Protein AF-F4HLN9-F1 (afdb_monomer)

Secondary structure (DSSP, 8-state):
---BHHHHHHHHHHHHHHHHHHHHHHHTTS----SHHHHHHHHHHHHHHHHHHHPBSPPPPHHHIIIIIIHHHHHHHHHHHHHHHH-

Structure (mmCIF, N/CA/C/O backbone):
data_AF-F4HLN9-F1
#
_entry.id   AF-F4HLN9-F1
#
loop_
_atom_site.group_PDB
_atom_site.id
_atom_site.type_symbol
_atom_site.label_atom_id
_atom_site.label_alt_id
_atom_site.label_comp_id
_atom_site.label_asym_id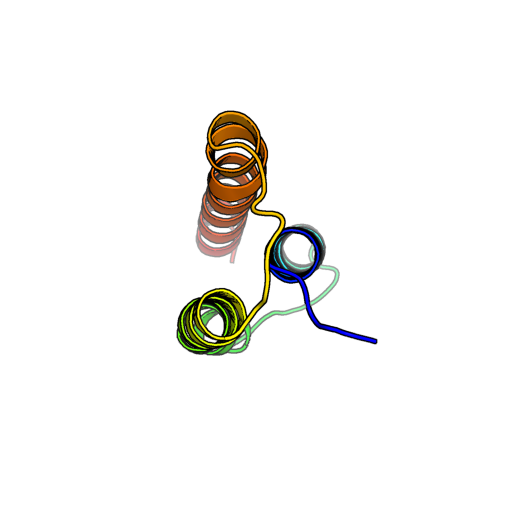
_atom_site.label_entity_id
_atom_site.label_seq_id
_atom_site.pdbx_PDB_ins_code
_atom_site.Cartn_x
_atom_site.Cartn_y
_atom_site.Cartn_z
_atom_site.occupancy
_atom_site.B_iso_or_equiv
_atom_site.auth_seq_id
_atom_site.auth_comp_id
_atom_site.auth_asym_id
_atom_site.auth_atom_id
_atom_site.pdbx_PDB_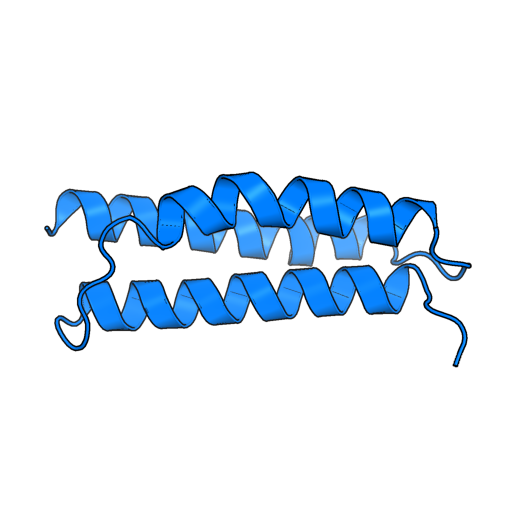model_num
ATOM 1 N N . MET A 1 1 ? -0.893 1.889 -23.528 1.00 62.56 1 MET A N 1
ATOM 2 C CA . MET A 1 1 ? 0.202 2.254 -22.596 1.00 62.56 1 MET A CA 1
ATOM 3 C C . MET A 1 1 ? 0.837 0.978 -22.064 1.00 62.56 1 MET A C 1
ATOM 5 O O . MET A 1 1 ? 0.100 0.085 -21.673 1.00 62.56 1 MET A O 1
ATOM 9 N N . ARG A 1 2 ? 2.170 0.858 -22.080 1.00 82.25 2 ARG A N 1
ATOM 10 C CA . ARG A 1 2 ? 2.876 -0.314 -21.531 1.00 82.25 2 ARG A CA 1
ATOM 11 C C . ARG A 1 2 ? 2.930 -0.176 -20.005 1.00 82.25 2 ARG A C 1
ATOM 13 O O . ARG A 1 2 ? 3.368 0.863 -19.516 1.00 82.25 2 ARG A O 1
ATOM 20 N N . ILE A 1 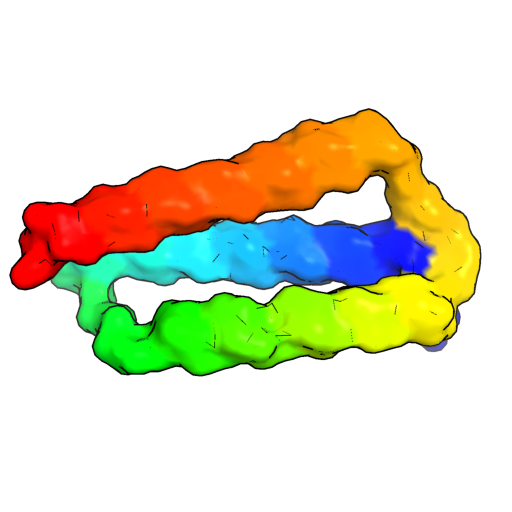3 ? 2.452 -1.172 -19.259 1.00 88.81 3 ILE A N 1
ATOM 21 C CA . ILE A 1 3 ? 2.528 -1.165 -17.791 1.00 88.81 3 ILE A CA 1
ATOM 22 C C . ILE A 1 3 ? 4.000 -1.323 -17.394 1.00 88.81 3 ILE A C 1
ATOM 24 O O . ILE A 1 3 ? 4.662 -2.272 -17.820 1.00 88.81 3 ILE A O 1
ATOM 28 N N . THR A 1 4 ? 4.517 -0.377 -16.609 1.00 94.31 4 THR A N 1
ATOM 29 C CA . THR A 1 4 ? 5.904 -0.394 -16.130 1.00 94.31 4 THR A CA 1
ATOM 30 C C . THR A 1 4 ? 5.972 -0.797 -14.663 1.00 94.31 4 THR A C 1
ATOM 32 O O . THR A 1 4 ? 5.047 -0.521 -13.895 1.00 94.31 4 THR A O 1
ATOM 35 N N . LYS A 1 5 ? 7.083 -1.415 -14.251 1.00 92.44 5 LYS A N 1
ATOM 36 C CA . LYS A 1 5 ? 7.306 -1.828 -12.854 1.00 92.44 5 LYS A CA 1
ATOM 37 C C . LYS A 1 5 ? 7.223 -0.641 -11.896 1.00 92.44 5 LYS A C 1
ATOM 39 O O . LYS A 1 5 ? 6.633 -0.743 -10.823 1.00 92.44 5 LYS A O 1
ATOM 44 N N . ARG A 1 6 ? 7.732 0.518 -12.324 1.00 92.31 6 ARG A N 1
ATOM 45 C CA . ARG A 1 6 ? 7.582 1.793 -11.612 1.00 92.31 6 ARG A CA 1
ATOM 46 C C . ARG A 1 6 ? 6.118 2.175 -11.381 1.00 92.31 6 ARG A C 1
ATOM 48 O O . ARG A 1 6 ? 5.781 2.593 -10.279 1.00 92.31 6 ARG A O 1
ATOM 55 N N . ASN A 1 7 ? 5.261 2.037 -12.392 1.00 92.94 7 ASN A N 1
ATOM 56 C CA . ASN A 1 7 ? 3.844 2.374 -12.263 1.00 92.94 7 ASN A CA 1
ATOM 57 C C . ASN A 1 7 ? 3.138 1.401 -11.317 1.00 92.94 7 ASN A C 1
ATOM 59 O O . ASN A 1 7 ? 2.448 1.853 -10.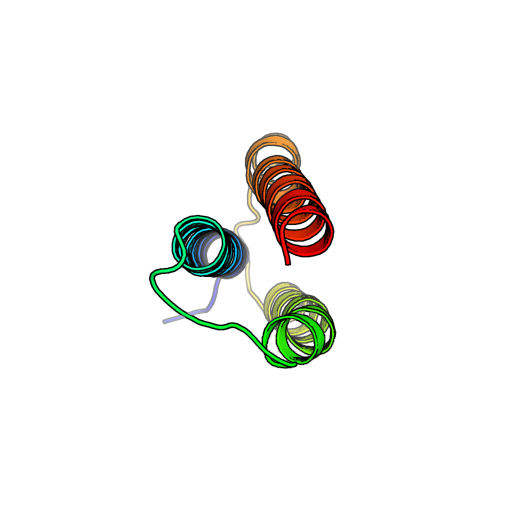412 1.00 92.94 7 ASN A O 1
ATOM 63 N N . VAL A 1 8 ? 3.379 0.092 -11.462 1.00 93.12 8 VAL A N 1
ATOM 64 C CA . VAL A 1 8 ? 2.816 -0.934 -10.563 1.00 93.12 8 VAL A CA 1
ATOM 65 C C . VAL A 1 8 ? 3.204 -0.663 -9.110 1.00 93.12 8 VAL A C 1
ATOM 67 O O . VAL A 1 8 ? 2.348 -0.705 -8.230 1.00 93.12 8 VAL A O 1
ATOM 70 N N . PHE A 1 9 ? 4.470 -0.319 -8.862 1.00 92.69 9 PHE A N 1
ATOM 71 C CA . PHE A 1 9 ? 4.951 0.040 -7.530 1.00 92.69 9 PHE A CA 1
ATOM 72 C C . PHE A 1 9 ? 4.223 1.255 -6.944 1.00 92.69 9 PHE A C 1
ATOM 74 O O . PHE A 1 9 ? 3.767 1.204 -5.805 1.00 92.69 9 PHE A O 1
ATOM 81 N N . TRP A 1 10 ? 4.079 2.343 -7.703 1.00 92.81 10 TRP A N 1
ATOM 82 C CA . TRP A 1 10 ? 3.375 3.525 -7.198 1.00 92.81 10 TRP A CA 1
ATOM 83 C C . TRP A 1 10 ? 1.887 3.271 -6.984 1.00 92.81 10 TRP A C 1
ATOM 85 O O . TRP A 1 10 ? 1.331 3.751 -6.001 1.00 92.81 10 TRP A O 1
ATOM 95 N N . THR A 1 11 ? 1.253 2.479 -7.846 1.00 92.75 11 THR A N 1
ATOM 96 C CA . THR A 1 11 ? -0.135 2.056 -7.646 1.00 92.75 11 THR A CA 1
ATOM 97 C C . THR A 1 11 ? -0.282 1.231 -6.367 1.00 92.75 11 THR A C 1
ATOM 99 O O . THR A 1 11 ? -1.199 1.488 -5.593 1.00 92.75 11 THR A O 1
ATOM 102 N N . PHE A 1 12 ? 0.643 0.306 -6.096 1.00 91.19 12 PHE A N 1
ATOM 103 C CA . PHE A 1 12 ? 0.674 -0.449 -4.841 1.00 91.19 12 PHE A CA 1
ATOM 104 C C . PHE A 1 12 ? 0.784 0.476 -3.622 1.00 91.19 12 PHE A C 1
ATOM 106 O O . PHE A 1 12 ? -0.014 0.371 -2.692 1.00 91.19 12 PHE A O 1
ATOM 113 N N . VAL A 1 13 ? 1.726 1.426 -3.650 1.00 91.69 13 VAL A N 1
ATOM 114 C CA . VAL A 1 13 ? 1.905 2.408 -2.569 1.00 91.69 13 VAL A CA 1
ATOM 115 C C . VAL A 1 13 ? 0.629 3.229 -2.356 1.00 91.69 13 VAL A C 1
ATOM 117 O O . VAL A 1 13 ? 0.170 3.350 -1.224 1.00 91.69 13 VAL A O 1
ATOM 120 N N . MET A 1 14 ? 0.018 3.747 -3.424 1.00 92.44 14 MET A N 1
ATOM 121 C CA . MET A 1 14 ? -1.224 4.526 -3.338 1.00 92.44 14 MET A CA 1
ATOM 122 C C . MET A 1 14 ? -2.372 3.732 -2.711 1.00 92.44 14 MET A C 1
ATOM 124 O O . MET A 1 14 ? -3.115 4.267 -1.893 1.00 92.44 14 MET A O 1
ATOM 128 N N . ILE A 1 15 ? -2.499 2.452 -3.060 1.00 90.00 15 ILE A N 1
ATOM 129 C CA . ILE A 1 15 ? -3.527 1.574 -2.500 1.00 90.00 15 ILE A CA 1
ATOM 130 C C . ILE A 1 15 ? -3.298 1.329 -1.007 1.00 90.00 15 ILE A C 1
ATOM 132 O O . ILE A 1 15 ? -4.253 1.407 -0.238 1.00 90.00 15 ILE A O 1
ATOM 136 N N . ILE A 1 16 ? -2.052 1.114 -0.570 1.00 89.94 16 ILE A N 1
ATOM 137 C CA . ILE A 1 16 ? -1.750 1.017 0.868 1.00 89.94 16 ILE A CA 1
ATOM 138 C C . ILE A 1 16 ? -2.163 2.297 1.595 1.00 89.94 16 ILE A C 1
ATOM 140 O O . ILE A 1 16 ? -2.798 2.228 2.643 1.00 89.94 16 ILE A O 1
ATOM 144 N N . TRP A 1 17 ? -1.846 3.468 1.041 1.00 92.06 17 TRP A N 1
ATOM 145 C CA . TRP A 1 17 ? -2.222 4.741 1.660 1.00 92.06 17 TRP A CA 1
ATOM 146 C C . TRP A 1 17 ? -3.731 4.964 1.707 1.00 92.06 17 TRP A C 1
ATOM 148 O O . TRP A 1 17 ? -4.234 5.502 2.693 1.00 92.06 17 TRP A O 1
ATOM 158 N N . MET A 1 18 ? -4.462 4.500 0.696 1.00 90.31 18 MET A N 1
ATOM 159 C CA . MET A 1 18 ? -5.920 4.489 0.730 1.00 90.31 18 MET A CA 1
ATOM 160 C C . MET A 1 18 ? -6.440 3.631 1.892 1.00 90.31 18 MET A C 1
ATOM 162 O O . MET A 1 18 ? -7.346 4.061 2.601 1.00 90.31 18 MET A O 1
ATOM 166 N N . PHE A 1 19 ? -5.838 2.468 2.159 1.00 87.19 19 PHE A N 1
ATOM 167 C CA . PHE A 1 19 ? -6.220 1.669 3.328 1.00 87.19 19 PHE A CA 1
ATOM 168 C C . PHE A 1 19 ? -5.806 2.290 4.648 1.00 87.19 19 PHE A C 1
ATOM 170 O O . PH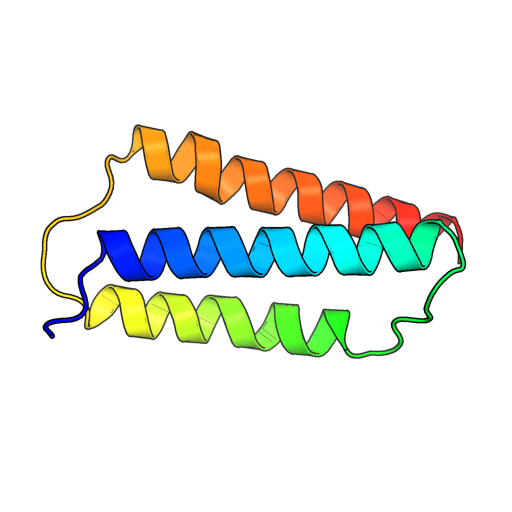E A 1 19 ? -6.606 2.270 5.576 1.00 87.19 19 PHE A O 1
ATOM 177 N N . ASN A 1 20 ? -4.616 2.887 4.735 1.00 90.44 20 ASN A N 1
ATOM 178 C CA . ASN A 1 20 ? -4.212 3.649 5.918 1.00 90.44 20 ASN A CA 1
ATOM 179 C C . ASN A 1 20 ? -5.261 4.705 6.260 1.00 90.44 20 ASN A C 1
ATOM 181 O O . ASN A 1 20 ? -5.638 4.842 7.418 1.00 90.44 20 ASN A O 1
ATOM 185 N N . PHE A 1 21 ? -5.762 5.417 5.250 1.00 91.19 21 PHE A N 1
ATOM 186 C CA . PHE A 1 21 ? -6.812 6.408 5.435 1.00 91.19 21 PHE A CA 1
ATOM 187 C C . PHE A 1 21 ? -8.124 5.785 5.924 1.00 91.19 21 PHE A C 1
ATOM 189 O O . PHE A 1 21 ? -8.705 6.293 6.876 1.00 91.19 21 PHE A O 1
ATOM 196 N N . LEU A 1 22 ? -8.569 4.667 5.344 1.00 89.06 22 LEU A N 1
ATOM 197 C CA . LEU A 1 22 ? -9.771 3.975 5.823 1.00 89.06 22 LEU A CA 1
ATOM 198 C C . LEU A 1 22 ? -9.612 3.502 7.275 1.00 89.06 22 LEU A C 1
ATOM 200 O O . LEU A 1 22 ? -10.469 3.788 8.103 1.00 89.06 22 LEU A O 1
ATOM 204 N N . VAL A 1 23 ? -8.497 2.853 7.613 1.00 87.81 23 VAL A N 1
ATOM 205 C CA . VAL A 1 23 ? -8.219 2.418 8.991 1.00 87.81 23 VAL A CA 1
ATOM 206 C C . VAL A 1 23 ? -8.182 3.616 9.941 1.00 87.81 23 VAL A C 1
ATOM 208 O O . VAL A 1 23 ? -8.721 3.537 11.037 1.00 87.81 23 VAL A O 1
ATOM 211 N N . LEU A 1 24 ? -7.624 4.753 9.516 1.00 91.12 24 LEU A N 1
ATOM 212 C CA . LEU A 1 24 ? -7.662 5.989 10.296 1.00 91.12 24 LEU A CA 1
ATOM 213 C C . LEU A 1 24 ? -9.105 6.457 10.550 1.00 91.12 24 LEU A C 1
ATOM 215 O O . LEU A 1 24 ? -9.438 6.790 11.682 1.00 91.12 24 LEU A O 1
ATOM 219 N N . LEU A 1 25 ? -9.968 6.466 9.529 1.00 91.31 25 LEU A N 1
ATOM 220 C CA . LEU A 1 25 ? -11.385 6.810 9.697 1.00 91.31 25 LEU A CA 1
ATOM 221 C C . LEU A 1 25 ? -12.098 5.842 10.653 1.00 91.31 25 LEU A C 1
ATOM 223 O O . LEU A 1 25 ? -12.937 6.283 11.436 1.00 91.31 25 LEU A O 1
ATOM 227 N N . SER A 1 26 ? -11.739 4.557 10.618 1.00 88.62 26 SER A N 1
ATOM 228 C CA . SER A 1 26 ? -12.252 3.543 11.545 1.00 88.62 26 SER A CA 1
ATOM 229 C C . SER A 1 26 ? -11.832 3.820 12.985 1.00 88.62 26 SER A C 1
ATOM 231 O O . SER A 1 26 ? -12.679 3.880 13.869 1.00 88.62 26 SER A O 1
ATOM 233 N N . ILE A 1 27 ? -10.548 4.112 13.215 1.00 89.19 27 ILE A N 1
ATOM 234 C CA . ILE A 1 27 ? -10.026 4.501 14.537 1.00 89.19 27 ILE A CA 1
ATOM 235 C C . ILE A 1 27 ? -10.734 5.755 15.071 1.00 89.19 27 ILE A C 1
ATOM 237 O O . ILE A 1 27 ? -10.965 5.877 16.271 1.00 89.19 27 ILE A O 1
ATOM 241 N N . LEU A 1 28 ? -11.083 6.697 14.192 1.00 92.06 28 LEU A N 1
ATOM 242 C CA . LEU A 1 28 ? -11.818 7.913 14.551 1.00 92.06 28 LEU A CA 1
ATOM 243 C C . LEU A 1 28 ? -13.324 7.678 14.779 1.00 92.06 28 LEU A C 1
ATOM 245 O O . LEU A 1 28 ? -14.038 8.634 15.080 1.00 92.06 28 LEU A O 1
ATOM 249 N N . GLY A 1 29 ? -13.816 6.445 14.622 1.00 88.31 29 GLY A N 1
ATOM 250 C CA . GLY A 1 29 ? -15.229 6.094 14.778 1.00 88.31 29 GLY A CA 1
ATOM 251 C C . GLY A 1 29 ? -16.130 6.620 13.657 1.00 88.31 29 GLY A C 1
ATOM 252 O O . GLY A 1 29 ? -17.335 6.753 13.850 1.00 88.31 29 GLY A O 1
ATOM 253 N N . LEU A 1 30 ? -15.561 6.966 12.496 1.00 90.56 30 LEU A N 1
ATOM 254 C CA . LEU A 1 30 ? -16.313 7.507 11.357 1.00 90.56 30 LEU A CA 1
ATOM 255 C C . LEU A 1 30 ? -16.864 6.413 10.435 1.00 90.56 30 LEU A C 1
ATOM 257 O O . LEU A 1 30 ? -17.839 6.659 9.727 1.00 90.56 30 LEU A O 1
ATOM 261 N N . ILE A 1 31 ? -16.233 5.235 10.414 1.00 87.25 31 ILE A N 1
ATOM 262 C CA . ILE A 1 31 ? -16.654 4.062 9.635 1.00 87.25 31 ILE A CA 1
ATOM 263 C C . ILE A 1 31 ? -16.353 2.774 10.409 1.00 87.25 31 ILE A C 1
ATOM 265 O O . ILE A 1 31 ? -15.462 2.759 11.248 1.00 87.25 31 ILE A O 1
ATOM 269 N N . GLU A 1 32 ? -17.031 1.680 10.074 1.00 81.81 32 GLU A N 1
ATOM 270 C CA . GLU A 1 32 ? -16.715 0.338 10.576 1.00 81.81 32 GLU A CA 1
ATOM 271 C C . GLU A 1 32 ? -16.092 -0.493 9.450 1.00 81.81 32 GLU A C 1
ATOM 273 O O . GLU A 1 32 ? -16.586 -0.495 8.318 1.00 81.81 32 GLU A O 1
ATOM 278 N N . ILE A 1 33 ? -14.988 -1.188 9.736 1.00 75.19 33 ILE A N 1
ATOM 279 C CA . ILE A 1 33 ? -14.293 -2.022 8.748 1.00 75.19 33 ILE A CA 1
ATOM 280 C C . ILE A 1 33 ? -14.269 -3.474 9.220 1.00 75.19 33 ILE A C 1
ATOM 282 O O . ILE A 1 33 ? -13.261 -3.976 9.714 1.00 75.19 33 ILE A O 1
ATOM 286 N N . GLU A 1 34 ? -15.384 -4.175 9.033 1.00 70.81 34 GLU A N 1
ATOM 287 C CA . GLU A 1 34 ? -15.479 -5.601 9.347 1.00 70.81 34 GLU A CA 1
ATOM 288 C C . GLU A 1 34 ? -15.086 -6.469 8.145 1.00 70.81 34 GLU A C 1
ATOM 290 O O . GLU A 1 34 ? -15.623 -6.328 7.046 1.00 70.81 34 GLU A O 1
ATOM 295 N N . GLY A 1 35 ? -14.124 -7.378 8.338 1.00 68.88 35 GLY A N 1
ATOM 296 C CA . GLY A 1 35 ? -13.731 -8.415 7.369 1.00 68.88 35 GLY A CA 1
ATOM 297 C C . GLY A 1 35 ? -13.027 -7.929 6.090 1.00 68.88 35 GLY A C 1
ATOM 298 O O . GLY A 1 35 ? -12.175 -8.639 5.556 1.00 68.88 35 GLY A O 1
ATOM 299 N N . LEU A 1 36 ? -13.306 -6.710 5.620 1.00 68.81 36 LEU A N 1
ATOM 300 C CA . LEU A 1 36 ? -12.771 -6.130 4.386 1.00 68.81 36 LEU A CA 1
ATOM 301 C C . LEU A 1 36 ? -11.236 -6.024 4.421 1.00 68.81 36 LEU A C 1
ATOM 303 O O . LEU A 1 36 ? -10.568 -6.410 3.463 1.00 68.81 36 LEU A O 1
ATOM 307 N N . ILE A 1 37 ? -10.668 -5.591 5.551 1.00 68.88 37 ILE A N 1
ATOM 308 C CA . ILE A 1 37 ? -9.212 -5.495 5.768 1.00 68.88 37 ILE A CA 1
ATOM 309 C C . ILE A 1 37 ? -8.509 -6.840 5.543 1.00 68.88 37 ILE A C 1
ATOM 311 O O . ILE A 1 37 ? -7.460 -6.890 4.899 1.00 68.88 37 ILE A O 1
ATOM 315 N N . PHE A 1 38 ? -9.095 -7.935 6.031 1.00 67.06 38 PHE A N 1
ATOM 316 C CA . PHE A 1 38 ? -8.507 -9.269 5.923 1.00 67.06 38 PHE A CA 1
ATOM 317 C C . PHE A 1 38 ? -8.476 -9.758 4.469 1.00 67.06 38 PHE A C 1
ATOM 319 O O . PHE A 1 38 ? -7.433 -10.200 3.981 1.00 67.06 38 PHE A O 1
ATOM 326 N N . TYR A 1 39 ? -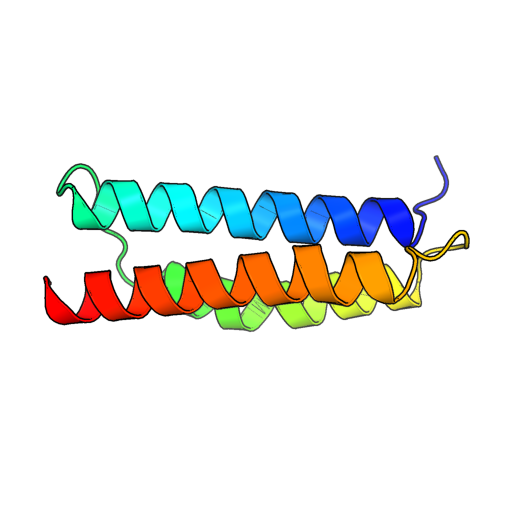9.588 -9.610 3.740 1.00 68.62 39 TYR A N 1
ATOM 327 C CA . TYR A 1 39 ? -9.660 -10.001 2.328 1.00 68.62 39 TYR A CA 1
ATOM 328 C C . TYR A 1 39 ? -8.705 -9.194 1.447 1.00 68.62 39 TYR A C 1
ATOM 330 O O . TYR A 1 39 ? -8.069 -9.747 0.546 1.00 68.62 39 TYR A O 1
ATOM 338 N N . LEU A 1 40 ? -8.564 -7.897 1.717 1.00 70.38 40 LEU A N 1
ATOM 339 C CA . LEU A 1 40 ? -7.669 -7.024 0.964 1.00 70.38 40 LEU A CA 1
ATOM 340 C C . LEU A 1 40 ? -6.198 -7.367 1.220 1.00 70.38 40 LEU A C 1
ATOM 342 O O . LEU A 1 40 ? -5.420 -7.457 0.271 1.00 70.38 40 LEU A O 1
ATOM 346 N N . LEU A 1 41 ? -5.820 -7.652 2.469 1.00 69.00 41 LEU A N 1
ATOM 347 C CA . LEU A 1 41 ? -4.462 -8.095 2.800 1.00 69.00 41 LEU A CA 1
ATOM 348 C C . LEU A 1 41 ? -4.093 -9.435 2.165 1.00 69.00 41 LEU A C 1
ATOM 350 O O . LEU A 1 41 ? -2.938 -9.634 1.792 1.00 69.00 41 LEU A O 1
ATOM 354 N N . ALA A 1 42 ? -5.060 -10.338 2.021 1.00 74.75 42 ALA A N 1
ATOM 355 C CA . ALA A 1 42 ? -4.829 -11.643 1.415 1.00 74.75 42 ALA A CA 1
ATOM 356 C C . ALA A 1 42 ? -4.695 -11.581 -0.118 1.00 74.75 42 ALA A C 1
ATOM 358 O O . ALA A 1 42 ? -3.977 -12.386 -0.708 1.00 74.75 42 ALA A O 1
ATOM 359 N N . THR A 1 43 ? -5.372 -10.636 -0.777 1.00 78.88 43 THR A N 1
ATOM 360 C CA . THR A 1 43 ? -5.509 -10.622 -2.248 1.00 78.88 43 THR A CA 1
ATOM 361 C C . THR A 1 43 ? -4.621 -9.598 -2.950 1.00 78.88 43 THR A C 1
ATOM 363 O O . THR A 1 43 ? -4.148 -9.849 -4.062 1.00 78.88 43 THR A O 1
ATOM 366 N N . ILE A 1 44 ? -4.339 -8.462 -2.313 1.00 84.25 44 ILE A N 1
ATOM 367 C CA . ILE A 1 44 ? -3.610 -7.355 -2.942 1.00 84.25 44 ILE A CA 1
ATOM 368 C C . ILE A 1 44 ? -2.127 -7.676 -3.159 1.00 84.25 44 ILE A C 1
ATOM 370 O O . ILE A 1 44 ? -1.653 -7.461 -4.277 1.00 84.25 44 ILE A O 1
ATOM 374 N N . PRO A 1 45 ? -1.374 -8.233 -2.192 1.00 84.00 45 PRO A N 1
ATOM 375 C CA . PRO A 1 45 ? 0.037 -8.541 -2.418 1.00 84.00 45 PRO A CA 1
ATOM 376 C C . PRO A 1 45 ? 0.275 -9.540 -3.569 1.00 84.00 45 PRO A C 1
ATOM 378 O O . PRO A 1 45 ? 1.102 -9.231 -4.432 1.00 84.00 45 PRO A O 1
ATOM 381 N N . PRO A 1 46 ? -0.455 -10.674 -3.680 1.00 86.81 46 PRO A N 1
ATOM 382 C CA . PRO A 1 46 ? -0.316 -11.582 -4.823 1.00 86.81 46 PRO A CA 1
ATOM 383 C C . PRO A 1 46 ? -0.644 -10.923 -6.168 1.00 86.81 46 PRO A C 1
ATOM 385 O O . PRO A 1 46 ? 0.083 -11.119 -7.144 1.00 86.81 46 PRO A O 1
ATOM 388 N N . LEU A 1 47 ? -1.701 -10.104 -6.221 1.00 89.81 47 LEU A N 1
ATOM 389 C CA . LEU A 1 47 ? -2.095 -9.386 -7.434 1.00 89.81 47 LEU A CA 1
ATOM 390 C C . LEU A 1 47 ? -1.000 -8.414 -7.893 1.00 89.81 47 LEU A C 1
ATOM 392 O O . LEU A 1 47 ? -0.613 -8.416 -9.062 1.00 89.81 47 LEU A O 1
ATOM 396 N N . PHE A 1 48 ? -0.470 -7.600 -6.978 1.00 89.94 48 PHE A N 1
ATOM 397 C CA . PHE A 1 48 ? 0.582 -6.640 -7.309 1.00 89.94 48 PHE A CA 1
ATOM 398 C C . PHE A 1 48 ? 1.906 -7.314 -7.646 1.00 89.94 48 PHE A C 1
ATOM 400 O O . PHE A 1 48 ? 2.614 -6.832 -8.529 1.00 89.94 48 PHE A O 1
ATOM 407 N N . PHE A 1 49 ? 2.216 -8.450 -7.022 1.00 88.56 49 PHE A N 1
ATOM 408 C CA . PHE A 1 49 ? 3.365 -9.262 -7.407 1.00 88.56 49 PHE A CA 1
ATOM 409 C C . PHE A 1 49 ? 3.232 -9.776 -8.847 1.00 88.56 49 PHE A C 1
ATOM 411 O O . PHE A 1 49 ? 4.142 -9.582 -9.653 1.00 88.56 49 PHE A O 1
ATOM 418 N N . TYR A 1 50 ? 2.078 -10.345 -9.207 1.00 91.75 50 TYR A N 1
ATOM 419 C CA . TYR A 1 50 ? 1.801 -10.795 -10.573 1.00 91.75 50 TYR A CA 1
ATOM 420 C C . TYR A 1 50 ? 1.936 -9.654 -11.594 1.00 91.75 50 TYR A C 1
ATOM 422 O O . TYR A 1 50 ? 2.652 -9.786 -12.592 1.00 91.75 50 TYR A O 1
ATOM 430 N N . LEU A 1 51 ? 1.324 -8.497 -11.312 1.00 91.62 51 LEU A N 1
ATOM 431 C CA . LEU A 1 51 ? 1.435 -7.309 -12.164 1.00 91.62 51 LEU A CA 1
ATOM 432 C C . LEU A 1 51 ? 2.884 -6.826 -12.289 1.00 91.62 51 LEU A C 1
ATOM 434 O O . LEU A 1 51 ? 3.298 -6.410 -13.370 1.00 91.62 51 LEU A O 1
ATOM 438 N N . TYR A 1 52 ? 3.670 -6.901 -11.214 1.00 90.62 52 TYR A N 1
ATOM 439 C CA . TYR A 1 52 ? 5.070 -6.484 -11.211 1.00 90.62 52 TYR A CA 1
ATOM 440 C C . TYR A 1 52 ? 5.955 -7.410 -12.055 1.00 90.62 52 TYR A C 1
ATOM 442 O O . TYR A 1 52 ? 6.846 -6.929 -12.757 1.00 90.62 52 TYR A O 1
ATOM 450 N N . VAL A 1 53 ? 5.696 -8.721 -12.035 1.00 90.50 53 VAL A N 1
AT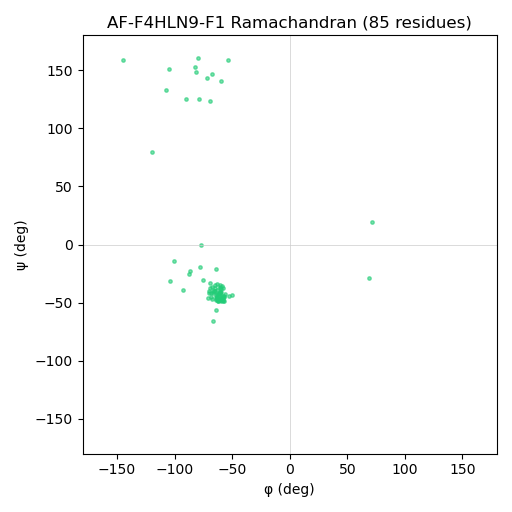OM 451 C CA . VAL A 1 53 ? 6.416 -9.710 -12.857 1.00 90.50 53 VAL A CA 1
ATOM 452 C C . VAL A 1 53 ? 6.135 -9.505 -14.348 1.00 90.50 53 VAL A C 1
ATOM 454 O O . VAL A 1 53 ? 7.057 -9.586 -15.158 1.00 90.50 53 VAL A O 1
ATOM 457 N N . MET A 1 54 ? 4.890 -9.192 -14.718 1.00 92.19 54 MET A N 1
ATOM 458 C CA . MET A 1 54 ? 4.507 -8.936 -16.116 1.00 92.19 54 MET A CA 1
ATOM 459 C C . MET A 1 54 ? 4.907 -7.548 -16.629 1.00 92.19 54 MET A C 1
ATOM 461 O O . MET A 1 54 ? 4.953 -7.307 -17.839 1.00 92.19 54 MET A O 1
ATOM 465 N N . ALA A 1 55 ? 5.164 -6.609 -15.723 1.00 92.44 55 ALA A N 1
ATOM 466 C CA . ALA A 1 55 ? 5.461 -5.239 -16.081 1.00 92.44 55 ALA A CA 1
ATOM 467 C C . ALA A 1 55 ? 6.847 -5.092 -16.723 1.00 92.44 55 ALA A C 1
ATOM 469 O O . ALA A 1 55 ? 7.840 -5.711 -16.338 1.00 92.44 55 ALA A O 1
ATOM 470 N N . SER A 1 56 ? 6.919 -4.201 -17.707 1.00 91.25 56 SER A N 1
ATOM 471 C CA . SER A 1 56 ? 8.173 -3.881 -18.388 1.00 91.25 56 SER A CA 1
ATOM 472 C C . SER A 1 56 ? 9.031 -2.912 -17.549 1.00 91.25 56 SER A C 1
ATOM 474 O O . SER A 1 56 ? 8.501 -2.212 -16.679 1.00 91.25 56 SER A O 1
ATOM 476 N N . PRO A 1 57 ? 10.348 -2.815 -17.802 1.00 90.75 57 PRO A N 1
ATOM 477 C CA . PRO A 1 57 ? 11.180 -1.745 -17.247 1.00 90.75 57 PRO A CA 1
ATOM 478 C C . PRO A 1 57 ? 10.609 -0.338 -17.550 1.00 90.75 57 PRO A C 1
ATOM 480 O O . PRO A 1 57 ? 9.844 -0.185 -18.509 1.00 90.75 57 PRO A O 1
ATOM 483 N N . PRO A 1 58 ? 10.973 0.706 -16.780 1.00 90.31 58 PRO A N 1
ATOM 484 C CA . PRO A 1 58 ? 11.992 0.720 -15.728 1.00 90.31 58 PRO A CA 1
ATOM 485 C C . PRO A 1 58 ? 11.490 0.197 -14.376 1.00 90.31 58 PRO A C 1
ATOM 487 O O . PRO A 1 58 ? 10.308 0.316 -14.038 1.00 90.31 58 PRO A O 1
ATOM 490 N N . GLU A 1 59 ? 12.424 -0.340 -13.592 1.00 88.56 59 GLU A N 1
ATOM 491 C CA . GLU A 1 59 ? 12.199 -0.709 -12.193 1.00 88.56 59 GLU A CA 1
ATOM 492 C C . GLU A 1 59 ? 12.321 0.530 -11.292 1.00 88.56 59 GLU A C 1
ATOM 494 O O . GLU A 1 59 ? 13.074 1.455 -11.611 1.00 88.56 59 GLU A O 1
ATOM 499 N N . PRO A 1 60 ? 11.579 0.601 -10.176 1.00 88.25 60 PRO A N 1
ATOM 500 C CA . PRO A 1 60 ? 11.871 1.576 -9.139 1.00 88.25 60 PRO A CA 1
ATOM 501 C C . PRO A 1 60 ? 13.207 1.244 -8.462 1.00 88.25 60 PRO A C 1
ATOM 503 O O . PRO A 1 60 ? 13.548 0.080 -8.278 1.00 88.25 60 PRO A O 1
ATOM 506 N N . ASP A 1 61 ? 13.944 2.273 -8.043 1.00 90.94 61 ASP A N 1
ATOM 507 C CA . ASP A 1 61 ? 15.205 2.079 -7.324 1.00 90.94 61 ASP A CA 1
ATOM 508 C C . ASP A 1 61 ? 14.977 1.290 -6.030 1.00 90.94 61 ASP A C 1
ATOM 510 O O . ASP A 1 61 ? 14.021 1.563 -5.298 1.00 90.94 61 ASP A O 1
ATOM 514 N N . PHE A 1 62 ? 15.896 0.385 -5.688 1.00 84.38 62 PHE A N 1
ATOM 515 C CA . PHE A 1 62 ? 15.813 -0.423 -4.466 1.00 84.38 62 PHE A CA 1
ATOM 516 C C . PHE A 1 62 ? 15.552 0.432 -3.214 1.00 84.38 62 PHE A C 1
ATOM 518 O O . PHE A 1 62 ? 14.664 0.139 -2.417 1.00 84.38 62 PHE A O 1
ATOM 525 N N . MET A 1 63 ? 16.251 1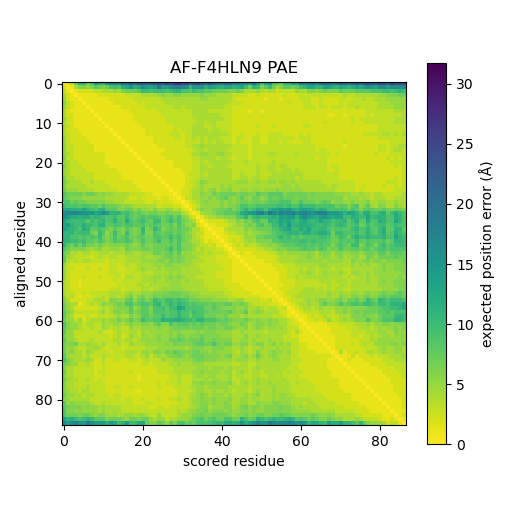.565 -3.091 1.00 90.94 63 MET A N 1
ATOM 526 C CA . MET A 1 63 ? 16.061 2.507 -1.984 1.00 90.94 63 MET A CA 1
ATOM 527 C C . MET A 1 63 ? 14.636 3.087 -1.929 1.00 90.94 63 MET A C 1
ATOM 529 O O . MET A 1 63 ? 14.108 3.314 -0.841 1.00 90.94 63 MET A O 1
ATOM 533 N N . ARG A 1 64 ? 13.991 3.318 -3.082 1.00 88.88 64 ARG A N 1
ATOM 534 C CA . ARG A 1 64 ? 12.590 3.768 -3.138 1.00 88.88 64 ARG A CA 1
ATOM 535 C C . ARG A 1 64 ? 11.644 2.656 -2.699 1.00 88.88 64 ARG A C 1
ATOM 537 O O . ARG A 1 64 ? 10.725 2.936 -1.935 1.00 88.88 64 ARG A O 1
ATOM 544 N N . ILE A 1 65 ? 11.892 1.419 -3.130 1.00 87.44 65 ILE A N 1
ATOM 545 C CA . ILE A 1 65 ? 11.095 0.254 -2.722 1.00 87.44 65 ILE A CA 1
ATOM 546 C C . ILE A 1 65 ? 11.146 0.081 -1.204 1.00 87.44 65 ILE A C 1
ATOM 548 O O . ILE A 1 65 ? 10.104 -0.061 -0.570 1.00 87.44 65 ILE A O 1
ATOM 552 N N . VAL A 1 66 ? 12.336 0.163 -0.609 1.00 84.94 66 VAL A N 1
ATOM 553 C CA . VAL A 1 66 ? 12.494 0.064 0.845 1.00 84.94 66 VAL A CA 1
ATOM 554 C C . VAL A 1 66 ? 11.801 1.229 1.551 1.00 84.94 66 VAL A C 1
ATOM 556 O O . VAL A 1 66 ? 10.909 1.009 2.361 1.00 84.94 66 VAL A O 1
ATOM 559 N N . LYS A 1 67 ? 12.139 2.479 1.225 1.00 88.06 67 LYS A N 1
ATOM 560 C CA . LYS A 1 67 ? 11.607 3.635 1.966 1.00 88.06 67 LYS A CA 1
ATOM 561 C C . LYS A 1 67 ? 10.095 3.792 1.838 1.00 88.06 67 LYS A C 1
ATOM 563 O O . LYS A 1 67 ? 9.420 3.999 2.839 1.00 88.06 67 LYS A O 1
ATOM 568 N N . PHE A 1 68 ? 9.567 3.706 0.620 1.00 89.25 68 PHE A N 1
ATOM 569 C CA . PHE A 1 68 ? 8.151 3.969 0.371 1.00 89.25 68 PHE A CA 1
ATOM 570 C C . PHE A 1 68 ? 7.308 2.702 0.433 1.00 89.25 68 PHE A C 1
ATOM 572 O O . PHE A 1 68 ? 6.218 2.750 0.987 1.00 89.25 68 PHE A O 1
ATOM 579 N N . GLY A 1 69 ? 7.795 1.572 -0.081 1.00 86.88 69 GLY A N 1
ATOM 580 C CA . GLY A 1 69 ? 7.070 0.303 -0.002 1.00 86.88 69 GLY A CA 1
ATOM 581 C C . GLY A 1 69 ? 6.975 -0.181 1.442 1.00 86.88 69 GLY A C 1
ATOM 582 O O . GLY A 1 69 ? 5.888 -0.181 2.017 1.00 86.88 69 GLY A O 1
ATOM 583 N N . TRP A 1 70 ? 8.114 -0.518 2.058 1.00 86.69 70 TRP A N 1
ATOM 584 C CA . TRP A 1 70 ? 8.120 -1.023 3.437 1.00 86.69 70 TRP A CA 1
ATOM 585 C C . TRP A 1 70 ? 7.646 0.015 4.448 1.00 86.69 70 TRP A C 1
ATOM 587 O O . TRP A 1 70 ? 6.912 -0.339 5.364 1.00 86.69 70 TRP A O 1
ATOM 597 N N . GLY A 1 71 ? 7.991 1.293 4.259 1.00 89.19 71 GLY A N 1
ATOM 598 C CA . GLY A 1 71 ? 7.482 2.370 5.109 1.00 89.19 71 GLY A CA 1
ATOM 599 C C . GLY A 1 71 ? 5.952 2.448 5.108 1.00 89.19 71 GLY A C 1
ATOM 600 O O . GLY A 1 71 ? 5.345 2.502 6.174 1.00 89.19 71 GLY A O 1
ATOM 601 N N . SER A 1 72 ? 5.313 2.373 3.935 1.00 89.75 72 SER A N 1
ATOM 602 C CA . SER A 1 72 ? 3.843 2.420 3.846 1.00 89.75 72 SER A CA 1
ATOM 603 C C . SER A 1 72 ? 3.191 1.194 4.487 1.00 89.75 72 SER A C 1
ATOM 605 O O . SER A 1 72 ? 2.194 1.337 5.193 1.00 89.75 72 SER A O 1
ATOM 607 N N . VAL A 1 73 ? 3.771 0.003 4.290 1.00 88.06 73 VAL A N 1
ATOM 608 C CA . VAL A 1 73 ? 3.294 -1.241 4.921 1.00 88.06 73 VAL A CA 1
ATOM 609 C C . VAL A 1 73 ? 3.462 -1.193 6.442 1.00 88.06 73 VAL A C 1
ATOM 611 O O . VAL A 1 73 ? 2.565 -1.612 7.164 1.00 88.06 73 VAL A O 1
ATOM 614 N N . ALA A 1 74 ? 4.571 -0.655 6.951 1.00 90.56 74 ALA A N 1
ATOM 615 C CA . ALA A 1 74 ? 4.793 -0.525 8.389 1.00 90.56 74 ALA A CA 1
ATOM 616 C C . ALA A 1 74 ? 3.759 0.404 9.042 1.00 90.56 74 ALA A C 1
ATOM 618 O O . ALA A 1 74 ? 3.182 0.046 10.066 1.00 90.56 74 ALA A O 1
ATOM 619 N N . VAL A 1 75 ? 3.474 1.558 8.423 1.00 92.06 75 VAL A N 1
ATOM 620 C CA . VAL A 1 75 ? 2.406 2.466 8.884 1.00 92.06 75 VAL A CA 1
ATOM 621 C C . VAL A 1 75 ? 1.060 1.745 8.904 1.00 92.06 75 VAL A C 1
ATOM 623 O O . VAL A 1 75 ? 0.341 1.832 9.895 1.00 92.06 75 VAL A O 1
ATOM 626 N N . TYR A 1 76 ? 0.750 0.986 7.853 1.00 88.44 76 TYR A N 1
ATOM 627 C CA . TYR A 1 76 ? -0.477 0.201 7.789 1.00 88.44 76 TYR A CA 1
ATOM 628 C C . TYR A 1 76 ? -0.596 -0.804 8.934 1.00 88.44 76 TYR A C 1
ATOM 630 O O . TYR A 1 76 ? -1.621 -0.844 9.610 1.00 88.44 76 TYR A O 1
ATOM 638 N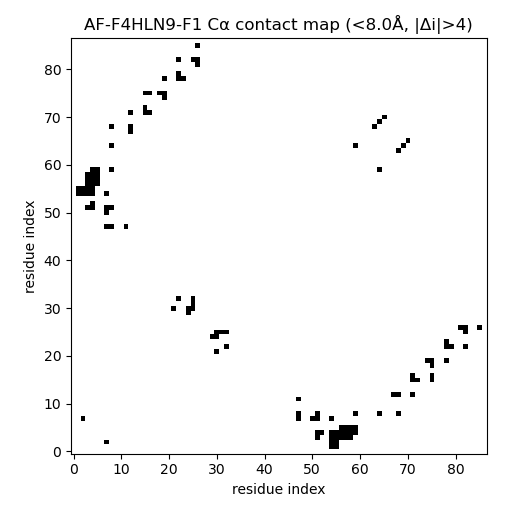 N . LEU A 1 77 ? 0.460 -1.577 9.202 1.00 88.00 77 LEU A N 1
ATOM 639 C CA . LEU A 1 77 ? 0.473 -2.546 10.299 1.00 88.00 77 LEU A CA 1
ATOM 640 C C . LEU A 1 77 ? 0.261 -1.875 11.661 1.00 88.00 77 LEU A C 1
ATOM 642 O O . LEU A 1 77 ? -0.492 -2.400 12.478 1.00 88.00 77 LEU A O 1
ATOM 646 N N . ILE A 1 78 ? 0.874 -0.709 11.889 1.00 91.75 78 ILE A N 1
ATOM 647 C CA . ILE A 1 78 ? 0.680 0.069 13.121 1.00 91.75 78 ILE A CA 1
ATOM 648 C C . ILE A 1 78 ? -0.779 0.514 13.250 1.00 91.75 78 ILE A C 1
ATOM 650 O O . ILE A 1 78 ? -1.379 0.327 14.304 1.00 91.75 78 ILE A O 1
ATOM 654 N N . LEU A 1 79 ? -1.363 1.075 12.189 1.00 89.56 79 LEU A N 1
ATOM 655 C CA . LEU A 1 79 ? -2.752 1.537 12.210 1.00 89.56 79 LEU A CA 1
ATOM 656 C C . LEU A 1 79 ? -3.731 0.380 12.425 1.00 89.56 79 LEU A C 1
ATOM 658 O O . LEU A 1 79 ? -4.639 0.498 13.239 1.00 89.56 79 LEU A O 1
ATOM 662 N N . VAL A 1 80 ? -3.535 -0.755 11.752 1.00 85.31 80 VAL A N 1
ATOM 663 C CA . VAL A 1 80 ? -4.387 -1.937 11.946 1.00 85.31 80 VAL A CA 1
ATOM 664 C C . VAL A 1 80 ? -4.271 -2.470 13.371 1.00 85.31 80 VAL A C 1
ATOM 666 O O . VAL A 1 80 ? -5.293 -2.783 13.978 1.00 85.31 80 VAL A O 1
ATOM 669 N N . ALA A 1 81 ? -3.057 -2.537 13.927 1.00 87.06 81 ALA A N 1
ATOM 670 C CA . ALA A 1 81 ? -2.853 -2.953 15.311 1.00 87.06 81 ALA A CA 1
ATOM 671 C C . ALA A 1 81 ? -3.543 -2.000 16.299 1.00 87.06 81 ALA A C 1
ATOM 673 O O . ALA A 1 81 ? -4.188 -2.461 17.234 1.00 87.06 81 ALA A O 1
ATOM 674 N N . LEU A 1 82 ? -3.459 -0.684 16.075 1.00 88.62 82 LEU A N 1
ATOM 675 C CA . LEU A 1 82 ? -4.165 0.308 16.888 1.00 88.62 82 LEU A CA 1
ATOM 676 C C . LEU A 1 82 ? -5.682 0.154 16.786 1.00 88.62 82 LEU A C 1
ATOM 678 O O . LEU A 1 82 ? -6.348 0.137 17.814 1.00 88.62 82 LEU A O 1
ATOM 682 N N . ASN A 1 83 ? -6.223 -0.000 15.576 1.00 84.00 83 ASN A N 1
ATOM 683 C CA . ASN A 1 83 ? -7.653 -0.226 15.384 1.00 84.00 83 ASN A CA 1
ATOM 684 C C . ASN A 1 83 ? -8.107 -1.480 16.144 1.00 84.00 83 ASN A C 1
ATOM 686 O O . ASN A 1 83 ? -9.041 -1.407 16.928 1.00 84.00 83 ASN A O 1
ATOM 690 N N . ALA A 1 84 ? -7.387 -2.597 16.013 1.00 82.38 84 ALA A N 1
ATOM 691 C CA . ALA A 1 84 ? -7.699 -3.842 16.719 1.00 82.38 84 ALA A CA 1
ATOM 692 C C . ALA A 1 84 ? -7.593 -3.755 18.256 1.00 82.38 84 ALA A C 1
ATOM 694 O O . ALA A 1 84 ? -8.160 -4.596 18.940 1.00 82.38 84 ALA A O 1
ATOM 695 N N . LEU A 1 85 ? -6.850 -2.788 18.806 1.00 85.19 85 LEU A N 1
ATOM 696 C CA . LEU A 1 85 ? -6.773 -2.546 20.253 1.00 85.19 85 LEU A CA 1
ATOM 697 C C . LEU A 1 85 ? -7.886 -1.624 20.770 1.00 85.19 85 LEU A C 1
ATOM 699 O O . LEU A 1 85 ? -8.154 -1.615 21.969 1.00 85.19 85 LEU A O 1
ATOM 703 N N . LEU A 1 86 ? -8.464 -0.801 19.894 1.00 82.06 86 LEU A N 1
ATOM 704 C CA . LEU A 1 86 ? -9.460 0.219 20.235 1.00 82.06 86 LEU A CA 1
ATOM 705 C C . LEU A 1 86 ? -10.902 -0.213 19.932 1.00 82.06 86 LEU A C 1
ATOM 707 O O . LEU A 1 86 ? -11.823 0.454 20.401 1.00 82.06 86 LEU A O 1
ATOM 711 N N . THR A 1 87 ? -11.080 -1.286 19.156 1.00 70.69 87 THR A N 1
ATOM 712 C CA . THR A 1 87 ? -12.379 -1.912 18.850 1.00 70.69 87 THR A CA 1
ATOM 713 C C . THR A 1 87 ? -12.539 -3.181 19.671 1.00 70.69 87 THR A C 1
ATOM 715 O O . THR A 1 87 ? -13.652 -3.408 20.189 1.00 70.69 87 THR A O 1
#

pLDDT: mean 86.37, std 7.39, range [62.56, 94.31]

Mean predicted aligned error: 4.53 Å

Foldseek 3Di:
DAAALVNLLVVLLVVLVVLLVVLVCLLVVNDPDPPVVVVCVVPVVVVSVVSNVRGDDDHDDPVCCVCRVVVSVVSSVVSVVSSVVRD

Radius of gyration: 14.37 Å; Cα contacts (8 Å, |Δi|>4): 64; chains: 1; bounding box: 33×20×43 Å

Sequence (87 aa):
MRITKRNVFWTFVMIIWMFNFLVLLSILGLIEIEGLIFYLLATIPPLFFYLYVMASPPEPDFMRIVKFGWGSVAVYLILVALNALLT

Solvent-accessible surface area (backbone atoms only — not comparable to full-atom values): 4867 Å² total; per-residue (Å²): 134,84,60,24,24,39,54,48,51,52,52,52,44,52,51,48,53,53,47,40,50,51,45,49,37,32,64,72,69,76,47,84,79,77,69,55,64,59,56,48,66,68,48,47,58,60,52,52,49,54,52,40,72,74,27,40,78,58,70,64,53,68,68,53,46,50,56,49,45,52,45,49,52,52,53,37,53,51,46,52,53,51,33,68,73,76,109